Protein AF-A0A946AT62-F1 (afdb_monomer)

Structure (mmCIF, N/CA/C/O backbone):
data_AF-A0A946AT62-F1
#
_entry.id   AF-A0A946AT62-F1
#
loop_
_atom_site.group_PDB
_atom_site.id
_atom_site.type_symbol
_atom_site.label_atom_id
_atom_site.label_alt_id
_atom_site.label_comp_id
_atom_site.label_asym_id
_atom_site.label_entity_id
_atom_site.label_seq_id
_atom_site.pdbx_PDB_ins_code
_atom_site.Cartn_x
_atom_site.Cartn_y
_atom_site.Cartn_z
_atom_site.occupancy
_atom_site.B_iso_or_equiv
_atom_site.auth_seq_id
_atom_site.auth_comp_id
_atom_site.auth_asym_id
_atom_site.auth_atom_id
_atom_site.pdbx_PDB_model_num
ATOM 1 N N . ASP A 1 1 ? -3.536 12.826 2.82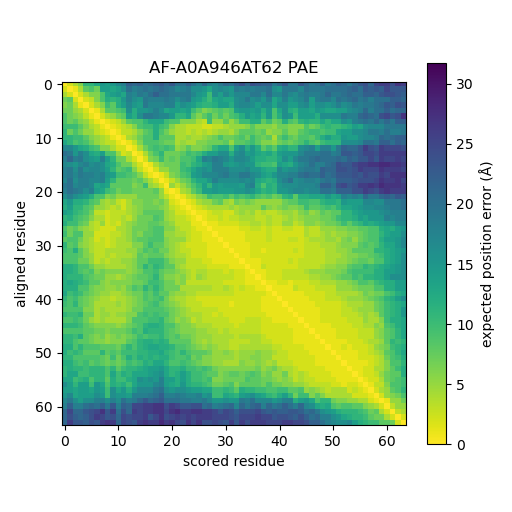0 1.00 48.22 1 ASP A N 1
ATOM 2 C CA . ASP A 1 1 ? -5.011 12.763 2.833 1.00 48.22 1 ASP A CA 1
ATOM 3 C C . ASP A 1 1 ? -5.681 12.416 1.5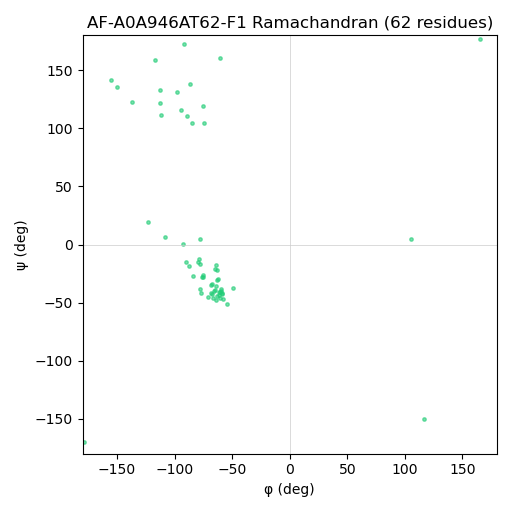02 1.00 48.22 1 ASP A C 1
ATOM 5 O O . ASP A 1 1 ? -6.828 12.007 1.542 1.00 48.22 1 ASP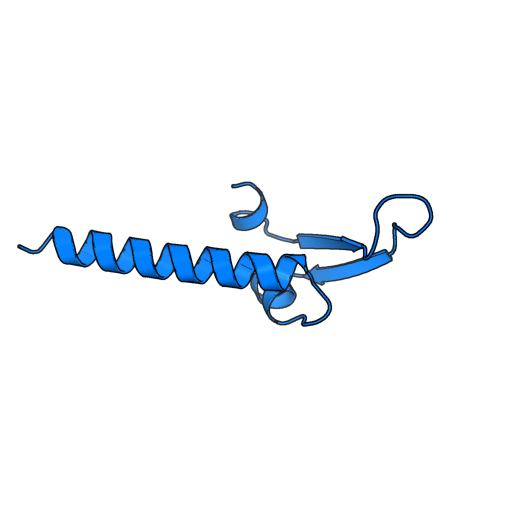 A O 1
ATOM 9 N N . VAL A 1 2 ? -4.985 12.427 0.356 1.00 53.50 2 VAL A N 1
ATOM 10 C CA . VAL A 1 2 ? -5.598 12.117 -0.960 1.00 53.50 2 VAL A CA 1
ATOM 11 C C . VAL A 1 2 ? -5.862 10.616 -1.202 1.00 53.50 2 VAL A C 1
ATOM 13 O O . VAL A 1 2 ? -6.811 10.263 -1.887 1.00 53.50 2 VAL A O 1
ATOM 16 N N . VAL A 1 3 ? -5.094 9.705 -0.592 1.00 54.84 3 VAL A N 1
ATOM 17 C CA . VAL A 1 3 ? -5.209 8.254 -0.877 1.00 54.84 3 VAL A CA 1
ATOM 18 C C . VAL A 1 3 ? -6.414 7.588 -0.185 1.00 54.84 3 VAL A C 1
ATOM 20 O O . VAL A 1 3 ? -6.821 6.498 -0.557 1.00 54.84 3 VAL A O 1
ATOM 23 N N . LYS A 1 4 ? -7.020 8.230 0.825 1.00 52.44 4 LYS A N 1
ATOM 24 C CA . LYS A 1 4 ? -8.089 7.616 1.645 1.00 52.44 4 LYS A CA 1
ATOM 25 C C . LYS A 1 4 ? -9.504 7.841 1.120 1.00 52.44 4 LYS A C 1
ATOM 27 O O . LYS A 1 4 ? -10.418 7.171 1.582 1.00 52.44 4 LYS A O 1
ATOM 32 N N . THR A 1 5 ? -9.677 8.788 0.205 1.00 52.47 5 THR A N 1
ATOM 33 C CA . THR A 1 5 ? -10.948 9.064 -0.483 1.00 52.47 5 THR A CA 1
ATOM 34 C C . THR A 1 5 ? -10.908 8.617 -1.939 1.00 52.47 5 THR A C 1
ATOM 36 O O . THR A 1 5 ? -11.802 8.961 -2.699 1.00 52.47 5 THR A O 1
ATOM 39 N N . ALA A 1 6 ? -9.839 7.938 -2.355 1.00 58.53 6 ALA A N 1
ATOM 40 C CA . ALA A 1 6 ? -9.705 7.468 -3.717 1.00 58.53 6 ALA A CA 1
ATOM 41 C C . ALA A 1 6 ? -10.610 6.248 -3.910 1.00 58.53 6 ALA A C 1
ATOM 43 O O . ALA A 1 6 ? -10.409 5.224 -3.258 1.00 58.53 6 ALA A O 1
ATOM 44 N N . ASP A 1 7 ? -11.575 6.352 -4.823 1.00 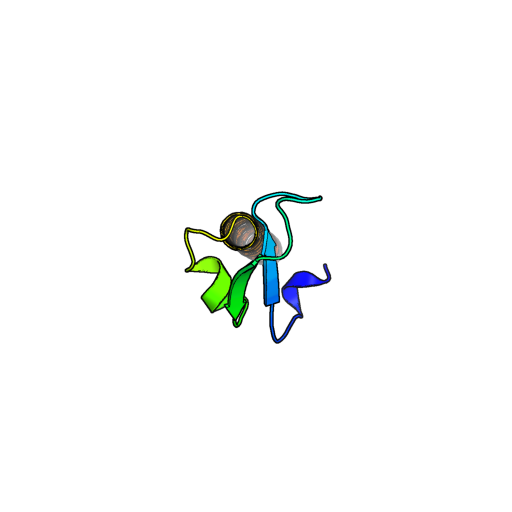56.50 7 ASP A N 1
ATOM 45 C CA . ASP A 1 7 ? -12.389 5.214 -5.262 1.00 56.50 7 ASP A CA 1
ATOM 46 C C . ASP A 1 7 ? -11.526 4.144 -5.960 1.00 56.50 7 ASP A C 1
ATOM 48 O O . ASP A 1 7 ? -11.890 2.970 -6.009 1.00 56.50 7 ASP A O 1
ATOM 52 N N . TRP A 1 8 ? -10.353 4.543 -6.472 1.00 62.44 8 TRP A N 1
ATOM 53 C CA . TRP A 1 8 ? -9.422 3.668 -7.173 1.00 62.44 8 TRP A CA 1
ATOM 54 C C . TRP A 1 8 ? -7.969 4.128 -6.995 1.00 62.44 8 TRP A C 1
ATOM 56 O O . TRP A 1 8 ? -7.671 5.318 -7.112 1.00 62.44 8 TRP A O 1
ATOM 66 N N . ILE A 1 9 ? -7.057 3.193 -6.721 1.00 73.12 9 ILE A N 1
ATOM 67 C CA . ILE A 1 9 ? -5.622 3.456 -6.568 1.00 73.12 9 ILE A CA 1
ATOM 68 C C . ILE A 1 9 ? -4.866 2.794 -7.719 1.00 73.12 9 ILE A C 1
ATOM 70 O O . ILE A 1 9 ? -5.074 1.615 -8.002 1.00 73.12 9 ILE A O 1
ATOM 74 N N . ILE A 1 10 ? -3.957 3.555 -8.334 1.00 70.38 10 ILE A N 1
ATOM 75 C CA . ILE A 1 10 ? -2.965 3.061 -9.294 1.00 70.38 10 ILE A CA 1
ATOM 76 C C . ILE A 1 10 ? -1.591 3.188 -8.633 1.00 70.38 10 ILE A C 1
ATOM 78 O O . ILE A 1 10 ? -1.129 4.302 -8.388 1.00 70.38 10 ILE A O 1
ATOM 82 N N . ASP A 1 11 ? -0.962 2.060 -8.316 1.00 70.00 11 ASP A N 1
ATOM 83 C CA . ASP A 1 11 ? 0.381 1.998 -7.738 1.00 70.00 11 ASP A CA 1
ATOM 84 C C . ASP A 1 11 ? 1.406 1.818 -8.861 1.00 70.00 11 ASP A C 1
ATOM 86 O O . ASP A 1 11 ? 1.378 0.815 -9.582 1.00 70.00 11 ASP A O 1
ATOM 90 N N . ILE A 1 12 ? 2.280 2.809 -9.036 1.00 73.00 12 ILE A N 1
ATOM 91 C CA . ILE A 1 12 ? 3.292 2.833 -10.096 1.00 73.00 12 ILE A CA 1
ATOM 92 C C . ILE A 1 12 ? 4.674 2.720 -9.453 1.00 73.00 12 ILE A C 1
ATOM 94 O O . ILE A 1 12 ? 5.049 3.554 -8.632 1.00 73.00 12 ILE A O 1
ATOM 98 N N . GLY A 1 13 ? 5.431 1.694 -9.837 1.00 69.06 13 GLY A N 1
ATOM 99 C CA . GLY A 1 13 ? 6.724 1.349 -9.238 1.00 69.06 13 GLY A CA 1
ATOM 100 C C . GLY A 1 13 ? 7.363 0.136 -9.924 1.00 69.06 13 GLY A C 1
ATOM 101 O O . GLY A 1 13 ? 6.870 -0.272 -10.977 1.00 69.06 13 GLY A O 1
ATOM 102 N N . PRO A 1 14 ? 8.446 -0.456 -9.382 1.00 56.50 14 PRO A N 1
ATOM 103 C CA . PRO A 1 14 ? 8.977 -0.288 -8.021 1.00 56.50 14 PRO A CA 1
ATOM 104 C C . PRO A 1 14 ? 9.970 0.875 -7.820 1.00 56.50 14 PRO A C 1
ATOM 106 O O . PRO A 1 14 ? 10.155 1.301 -6.683 1.00 56.50 14 PRO A O 1
ATOM 109 N N . GLU A 1 15 ? 10.578 1.418 -8.880 1.00 60.56 15 GLU A N 1
ATOM 110 C CA . GLU A 1 15 ? 11.524 2.547 -8.806 1.00 60.56 15 GLU A CA 1
ATOM 111 C C . GLU A 1 15 ? 11.013 3.789 -9.560 1.00 60.56 15 GLU A C 1
ATOM 113 O O . GLU A 1 15 ? 10.148 3.694 -10.429 1.00 60.56 15 GLU A O 1
ATOM 118 N N . GLY A 1 16 ? 11.533 4.974 -9.220 1.00 57.91 16 GLY A N 1
ATOM 119 C CA . GLY A 1 16 ? 11.269 6.221 -9.948 1.00 57.91 16 GLY A CA 1
ATOM 120 C C . GLY A 1 16 ? 12.398 6.538 -10.932 1.00 57.91 16 GLY A C 1
ATOM 121 O O . GLY A 1 16 ? 13.561 6.519 -10.543 1.00 57.91 16 GLY A O 1
ATOM 122 N N . GLY A 1 17 ? 12.068 6.852 -12.188 1.00 64.12 17 GLY A N 1
ATOM 123 C CA . GLY A 1 17 ? 13.039 7.074 -13.273 1.00 64.12 17 GLY A CA 1
ATOM 124 C C . GLY A 1 17 ? 12.879 6.041 -14.392 1.00 64.12 17 GLY A C 1
ATOM 125 O O . GLY A 1 17 ? 11.778 5.535 -14.590 1.00 64.12 17 GLY A O 1
ATOM 126 N N . ASP A 1 18 ? 13.959 5.698 -15.098 1.00 60.09 18 ASP A N 1
ATOM 127 C CA . ASP A 1 18 ? 13.937 4.773 -16.253 1.00 60.09 18 ASP A CA 1
ATOM 128 C C . ASP A 1 18 ? 13.509 3.328 -15.905 1.00 60.09 18 ASP A C 1
ATOM 1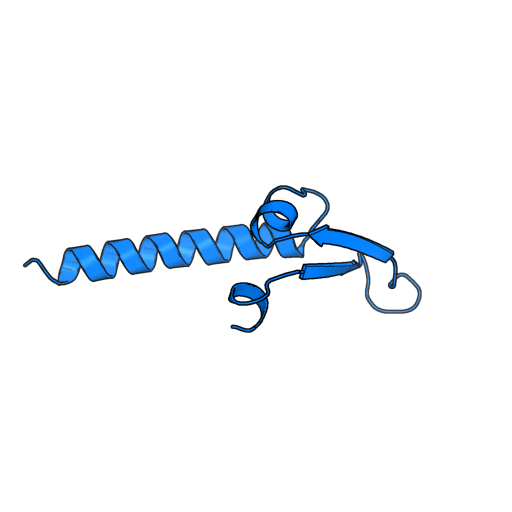30 O O . ASP A 1 18 ? 13.118 2.570 -16.789 1.00 60.09 18 ASP A O 1
ATOM 134 N N . GLY A 1 19 ? 13.555 2.943 -14.621 1.00 59.34 19 GLY A N 1
ATOM 135 C CA . GLY A 1 19 ? 13.033 1.669 -14.095 1.00 59.34 19 GLY A CA 1
ATOM 136 C C . GLY A 1 19 ? 11.585 1.731 -13.587 1.00 59.34 19 GLY A C 1
ATOM 137 O O . GLY A 1 19 ? 11.063 0.734 -13.085 1.00 59.34 19 GLY A O 1
ATOM 138 N N . GLY A 1 20 ? 10.944 2.897 -13.682 1.00 65.56 20 GLY A N 1
ATOM 139 C CA . GLY A 1 20 ? 9.550 3.116 -13.309 1.00 65.56 20 GLY A CA 1
ATOM 140 C C . GLY A 1 20 ? 8.575 2.925 -14.471 1.00 65.56 20 GLY A C 1
ATOM 141 O O . GLY A 1 20 ? 8.962 2.764 -15.624 1.00 65.56 20 GLY A O 1
ATOM 142 N N . GLY A 1 21 ? 7.275 2.963 -14.165 1.00 60.47 21 GLY A N 1
ATOM 143 C CA . GLY A 1 21 ? 6.204 2.910 -15.171 1.00 60.47 21 GLY A CA 1
ATOM 144 C C . GLY A 1 21 ? 5.460 1.577 -15.270 1.00 60.47 21 GLY A C 1
ATOM 145 O O . GLY A 1 21 ? 4.583 1.442 -16.121 1.00 60.47 21 GLY A O 1
ATOM 146 N N . GLN A 1 22 ? 5.750 0.608 -14.398 1.00 66.00 22 GLN A N 1
ATOM 147 C CA . GLN A 1 22 ? 4.912 -0.583 -14.269 1.00 66.00 22 GLN A CA 1
ATOM 148 C C . GLN A 1 22 ? 3.774 -0.330 -13.283 1.00 66.00 22 GLN A C 1
ATOM 150 O O . GLN A 1 22 ? 3.962 0.265 -12.220 1.00 66.00 22 GLN A O 1
ATOM 155 N N . VAL A 1 23 ? 2.584 -0.804 -13.647 1.00 68.81 23 VAL A N 1
ATOM 156 C CA . VAL A 1 23 ? 1.450 -0.888 -12.727 1.00 68.81 23 VAL A CA 1
ATOM 157 C C . VAL A 1 23 ? 1.725 -2.057 -11.786 1.00 68.81 23 VAL A C 1
ATOM 159 O O . VAL A 1 23 ? 1.609 -3.215 -12.179 1.00 68.81 23 VAL A O 1
ATOM 162 N N . VAL A 1 24 ? 2.115 -1.744 -10.554 1.00 74.69 24 VAL A N 1
ATOM 163 C CA . VAL A 1 24 ? 2.402 -2.727 -9.498 1.00 74.69 24 VAL A CA 1
ATOM 164 C C . VAL A 1 24 ? 1.100 -3.248 -8.896 1.00 74.69 24 VAL A C 1
ATOM 166 O O .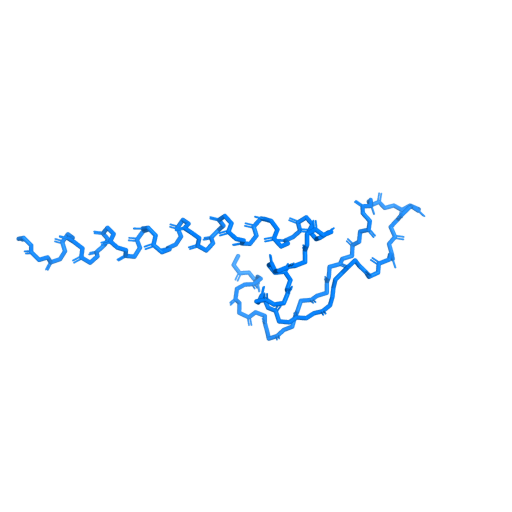 VAL A 1 24 ? 0.966 -4.434 -8.592 1.00 74.69 24 VAL A O 1
ATOM 169 N N . ALA A 1 25 ? 0.115 -2.363 -8.744 1.00 71.62 25 ALA A N 1
ATOM 170 C CA . ALA A 1 25 ? -1.200 -2.706 -8.232 1.00 71.62 25 ALA A CA 1
ATOM 171 C C . ALA A 1 25 ? -2.255 -1.708 -8.733 1.00 71.62 25 ALA A C 1
ATOM 173 O O . ALA A 1 25 ? -2.004 -0.508 -8.814 1.00 71.62 25 ALA A O 1
ATOM 174 N N . LEU A 1 26 ? -3.446 -2.205 -9.060 1.00 81.56 26 LEU A N 1
ATOM 175 C CA . LEU A 1 26 ? -4.597 -1.406 -9.477 1.00 81.56 26 LEU A CA 1
ATOM 176 C C . LEU A 1 26 ? -5.834 -1.966 -8.780 1.00 81.56 26 LEU A C 1
ATOM 178 O O . LEU A 1 26 ? -6.130 -3.149 -8.930 1.00 81.56 26 LEU A O 1
ATOM 182 N N . GLY A 1 27 ? -6.555 -1.144 -8.024 1.00 80.06 27 GLY A N 1
ATOM 183 C CA . GLY A 1 27 ? -7.688 -1.641 -7.247 1.00 80.06 27 GLY A CA 1
ATOM 184 C C . GLY A 1 27 ? -8.176 -0.670 -6.185 1.00 80.06 27 GLY A C 1
ATOM 185 O O . GLY A 1 27 ? -7.628 0.424 -6.016 1.00 80.06 27 GLY A O 1
ATOM 186 N N . THR A 1 28 ? -9.242 -1.055 -5.493 1.00 84.62 28 THR A N 1
ATOM 187 C CA . THR A 1 28 ? -9.734 -0.302 -4.333 1.00 84.62 28 THR A CA 1
ATOM 188 C C . THR A 1 28 ? -8.656 -0.249 -3.243 1.00 84.62 28 THR A C 1
ATOM 190 O O . THR A 1 28 ? -7.741 -1.080 -3.248 1.00 84.62 28 THR A O 1
ATOM 193 N N . PRO A 1 29 ? -8.722 0.686 -2.280 1.00 79.62 29 PRO A N 1
ATOM 194 C CA . PRO A 1 29 ? -7.791 0.699 -1.151 1.00 79.62 29 PRO A CA 1
ATOM 195 C C . PRO A 1 29 ? -7.660 -0.665 -0.457 1.00 79.62 29 PRO A C 1
ATOM 197 O O . PRO A 1 29 ? -6.557 -1.070 -0.089 1.00 79.62 29 PRO A O 1
ATOM 200 N N . GLU A 1 30 ? -8.761 -1.406 -0.335 1.00 80.75 30 GLU A N 1
ATOM 201 C CA . GLU A 1 30 ? -8.807 -2.757 0.217 1.00 80.75 30 GLU A CA 1
ATOM 202 C C . GLU A 1 30 ? -8.045 -3.776 -0.641 1.00 80.75 30 GLU A C 1
ATOM 204 O O . GLU A 1 30 ? -7.374 -4.653 -0.089 1.00 80.75 30 GLU A O 1
ATOM 209 N N . ASP A 1 31 ? -8.127 -3.667 -1.968 1.00 82.69 31 ASP A N 1
ATOM 210 C CA . ASP A 1 31 ? -7.393 -4.530 -2.900 1.00 82.69 31 ASP A CA 1
ATOM 211 C C . ASP A 1 31 ? -5.888 -4.248 -2.843 1.00 82.69 31 ASP A C 1
ATOM 213 O O . ASP A 1 31 ? -5.082 -5.178 -2.790 1.00 82.69 31 ASP A O 1
ATOM 217 N N . ILE A 1 32 ? -5.499 -2.971 -2.773 1.00 84.38 32 ILE A N 1
ATOM 218 C CA . ILE A 1 32 ? -4.090 -2.568 -2.678 1.00 84.38 32 ILE A CA 1
ATOM 219 C C . ILE A 1 32 ? -3.465 -3.034 -1.361 1.00 84.38 32 ILE A C 1
ATOM 221 O O . ILE A 1 32 ? -2.339 -3.519 -1.355 1.00 84.38 32 ILE A O 1
ATOM 225 N N . ILE A 1 33 ? -4.191 -2.950 -0.242 1.00 84.62 33 ILE A N 1
ATOM 226 C CA . ILE A 1 33 ? -3.702 -3.407 1.072 1.00 84.62 33 ILE A CA 1
ATOM 227 C C . ILE A 1 33 ? -3.440 -4.919 1.103 1.00 84.62 33 ILE A C 1
ATOM 229 O O . ILE A 1 33 ? -2.565 -5.373 1.842 1.00 84.62 33 ILE A O 1
ATOM 233 N N . LYS A 1 34 ? -4.194 -5.702 0.325 1.00 84.19 34 LYS A N 1
ATOM 234 C CA . LYS A 1 34 ? -4.002 -7.156 0.207 1.00 84.19 34 LYS A CA 1
ATOM 235 C C . LYS A 1 34 ? -2.860 -7.531 -0.738 1.00 84.19 34 LYS A C 1
ATOM 237 O O . LYS A 1 34 ? -2.435 -8.682 -0.724 1.00 84.19 34 LYS A O 1
ATOM 242 N N . ASN A 1 35 ? -2.379 -6.597 -1.556 1.00 82.19 35 ASN A N 1
ATOM 243 C CA . ASN A 1 35 ? -1.299 -6.848 -2.496 1.00 82.19 35 ASN A CA 1
ATOM 244 C C . ASN A 1 35 ? 0.064 -6.673 -1.807 1.00 82.19 35 ASN A C 1
ATOM 246 O O . ASN A 1 35 ? 0.521 -5.555 -1.580 1.00 82.19 35 ASN A O 1
ATOM 250 N N . GLU A 1 36 ? 0.731 -7.788 -1.504 1.00 79.75 36 GLU A N 1
ATOM 251 C CA . GLU A 1 36 ? 2.048 -7.806 -0.847 1.00 79.75 36 GLU A CA 1
ATOM 252 C C . GLU A 1 36 ? 3.169 -7.184 -1.696 1.00 79.75 36 GLU A C 1
ATOM 254 O O . GLU A 1 36 ? 4.175 -6.741 -1.145 1.00 79.75 36 GLU A O 1
ATOM 259 N N . ALA A 1 37 ? 2.995 -7.101 -3.020 1.00 79.62 37 ALA A N 1
ATOM 260 C CA . ALA A 1 37 ? 3.94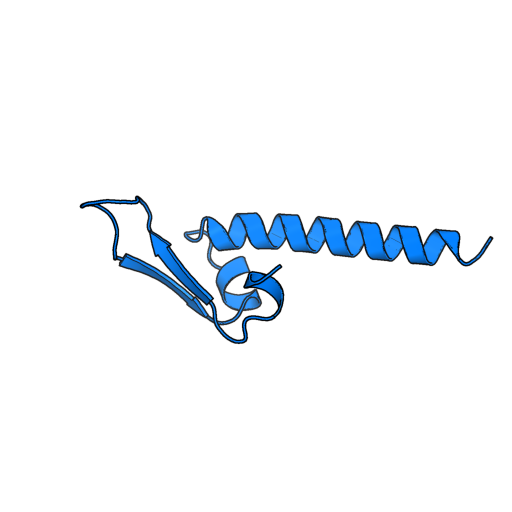4 -6.438 -3.913 1.00 79.62 37 ALA A CA 1
ATOM 261 C C . ALA A 1 37 ? 3.804 -4.904 -3.898 1.00 79.62 37 ALA A C 1
ATOM 263 O O . ALA A 1 37 ? 4.683 -4.202 -4.397 1.00 79.62 37 ALA A O 1
ATOM 264 N N . SER A 1 38 ? 2.721 -4.368 -3.320 1.00 78.50 38 SER A N 1
ATOM 265 C CA . SER A 1 38 ? 2.478 -2.930 -3.235 1.00 78.50 38 SER A CA 1
ATOM 266 C C . SER A 1 38 ? 3.093 -2.333 -1.969 1.00 78.50 38 SER A C 1
ATOM 268 O O . SER A 1 38 ? 2.594 -2.505 -0.851 1.00 78.50 38 SER A O 1
ATOM 270 N N . ILE A 1 39 ? 4.145 -1.530 -2.148 1.00 81.31 39 ILE A N 1
ATOM 271 C CA . ILE A 1 39 ? 4.719 -0.702 -1.073 1.00 81.31 39 ILE A CA 1
ATOM 272 C C . ILE A 1 39 ? 3.649 0.267 -0.538 1.00 81.31 39 ILE A C 1
ATOM 274 O O . ILE A 1 39 ? 3.530 0.480 0.675 1.00 81.31 39 ILE A O 1
ATOM 278 N N . THR A 1 40 ? 2.816 0.799 -1.437 1.00 81.25 40 THR A N 1
ATOM 279 C CA . THR A 1 40 ? 1.675 1.656 -1.100 1.00 81.25 40 THR A CA 1
ATOM 280 C C . THR A 1 40 ? 0.656 0.923 -0.217 1.00 81.25 40 THR A C 1
ATOM 282 O O . THR A 1 40 ? 0.188 1.493 0.773 1.00 81.25 40 THR A O 1
ATOM 285 N N . GLY A 1 41 ? 0.368 -0.354 -0.488 1.00 83.12 41 GLY A N 1
ATOM 286 C CA . GLY A 1 41 ? -0.504 -1.207 0.329 1.00 83.12 41 GLY A CA 1
ATOM 287 C C . GLY A 1 41 ? -0.008 -1.391 1.761 1.00 83.12 41 GLY A C 1
ATOM 288 O O . GLY A 1 41 ? -0.764 -1.182 2.718 1.00 83.12 41 GLY A O 1
ATOM 289 N N . ALA A 1 42 ? 1.284 -1.681 1.932 1.00 83.69 42 ALA A N 1
ATOM 290 C CA . ALA A 1 42 ? 1.904 -1.808 3.252 1.00 83.69 42 ALA A CA 1
ATOM 291 C C . ALA A 1 42 ? 1.819 -0.501 4.067 1.00 83.69 42 ALA A C 1
ATOM 293 O O . ALA A 1 42 ? 1.514 -0.504 5.270 1.00 83.69 42 ALA A O 1
ATOM 294 N N . TYR A 1 43 ? 2.032 0.640 3.407 1.00 83.06 43 TYR A N 1
ATOM 295 C CA . TYR A 1 43 ? 1.913 1.952 4.039 1.00 83.06 43 TYR A CA 1
ATOM 296 C C . TYR A 1 43 ? 0.461 2.285 4.419 1.00 83.06 43 TYR A C 1
ATOM 298 O O . TYR A 1 43 ? 0.197 2.762 5.530 1.00 83.06 43 TYR A O 1
ATOM 306 N N . LEU A 1 44 ? -0.501 1.981 3.541 1.00 82.56 44 LEU A N 1
ATOM 307 C CA . LEU A 1 44 ? -1.926 2.210 3.788 1.00 82.56 44 LEU A CA 1
ATOM 308 C C . LEU A 1 44 ? -2.448 1.421 4.984 1.00 82.56 44 LEU A C 1
ATOM 310 O O . LEU A 1 44 ? -3.134 2.003 5.828 1.00 82.56 44 LEU A O 1
ATOM 314 N N . LYS A 1 45 ? -2.061 0.148 5.112 1.00 83.88 45 LYS A N 1
ATOM 315 C CA . LYS A 1 45 ? -2.410 -0.689 6.267 1.00 83.88 45 LYS A CA 1
ATOM 316 C C . LYS A 1 45 ? -1.997 -0.025 7.582 1.00 83.88 45 LYS A C 1
ATOM 318 O O . LYS A 1 45 ? -2.826 0.213 8.458 1.00 83.88 45 LYS A O 1
ATOM 323 N N . THR A 1 46 ? -0.738 0.404 7.663 1.00 84.50 46 THR A N 1
ATOM 324 C CA . THR A 1 46 ? -0.196 1.089 8.847 1.00 84.50 46 THR A CA 1
ATOM 325 C C . THR A 1 46 ? -0.958 2.382 9.160 1.00 84.50 46 THR A C 1
ATOM 327 O O . THR A 1 46 ? -1.231 2.707 10.320 1.00 84.50 46 THR A O 1
ATOM 330 N N . LEU A 1 47 ? -1.324 3.152 8.131 1.00 83.38 47 LEU A N 1
ATOM 331 C CA . LEU A 1 47 ? -2.095 4.381 8.298 1.00 83.38 47 LEU A CA 1
ATOM 332 C C . LEU A 1 47 ? -3.537 4.139 8.762 1.00 83.38 47 LEU A C 1
ATOM 334 O O . LEU A 1 47 ? -4.076 4.993 9.480 1.00 83.38 47 LEU A O 1
ATOM 338 N N . MET A 1 48 ? -4.169 3.048 8.327 1.00 81.06 48 MET A N 1
ATOM 339 C CA . MET A 1 48 ? -5.511 2.652 8.756 1.00 81.06 48 MET A CA 1
ATOM 340 C C . MET A 1 48 ? -5.501 2.170 10.206 1.00 81.06 48 MET A C 1
ATOM 342 O O . MET A 1 48 ? -6.303 2.660 11.003 1.00 81.06 48 MET A O 1
ATOM 346 N N . ASP A 1 49 ? -4.531 1.340 10.589 1.00 84.38 49 ASP A N 1
ATOM 347 C CA . ASP A 1 49 ? -4.374 0.856 11.965 1.00 84.38 49 ASP A CA 1
ATOM 348 C C . ASP A 1 49 ? -4.200 2.023 12.951 1.00 84.38 49 ASP A C 1
ATOM 350 O O . ASP A 1 49 ? -4.925 2.139 13.945 1.00 84.38 49 ASP A O 1
ATOM 354 N N . ARG A 1 50 ? -3.330 2.991 12.620 1.00 82.19 50 ARG A N 1
ATOM 355 C CA . ARG A 1 50 ? -3.145 4.218 13.422 1.00 82.19 50 ARG A CA 1
ATOM 356 C C . ARG A 1 50 ? -4.405 5.082 13.506 1.00 82.19 50 ARG A C 1
ATOM 358 O O . ARG A 1 50 ? -4.568 5.851 14.455 1.00 82.19 50 ARG A O 1
ATOM 365 N N . GLN A 1 51 ? -5.274 5.062 12.496 1.00 79.81 51 GLN A N 1
ATOM 366 C CA . GLN A 1 51 ? -6.551 5.780 12.554 1.00 79.81 51 GLN A CA 1
ATOM 367 C C . GLN A 1 51 ? -7.578 5.043 13.409 1.00 79.81 51 GLN A C 1
ATOM 369 O O . GLN A 1 51 ? -8.255 5.687 14.209 1.00 79.81 51 GLN A O 1
ATOM 374 N N . ALA A 1 52 ? -7.665 3.720 13.283 1.00 80.75 52 ALA A N 1
ATOM 375 C CA . ALA A 1 52 ? -8.527 2.892 14.115 1.00 80.75 52 ALA A CA 1
ATOM 376 C C . ALA A 1 52 ? -8.171 3.051 15.602 1.00 80.75 52 ALA A C 1
ATOM 378 O O . ALA A 1 52 ? -9.059 3.243 16.436 1.00 80.75 52 ALA A O 1
ATOM 379 N N . GLU A 1 53 ? -6.876 3.079 15.929 1.00 85.00 53 GLU A N 1
ATOM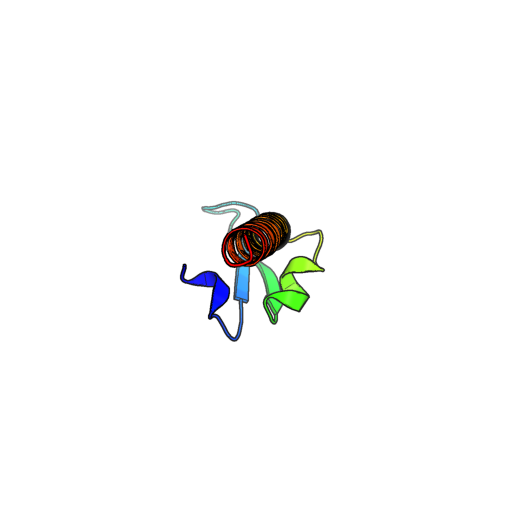 380 C CA . GLU A 1 53 ? -6.392 3.319 17.289 1.00 85.00 53 GLU A CA 1
ATOM 381 C C . GLU A 1 53 ? -6.761 4.721 17.796 1.00 85.00 53 GLU A C 1
ATOM 383 O O . GLU A 1 53 ? -7.320 4.862 18.887 1.00 85.00 53 GLU A O 1
ATOM 388 N N . ARG A 1 54 ? -6.523 5.768 16.993 1.00 82.88 54 ARG A N 1
ATOM 389 C CA . ARG A 1 54 ? -6.915 7.145 17.345 1.00 82.88 54 ARG A CA 1
ATOM 390 C C . ARG A 1 54 ? -8.419 7.277 17.579 1.00 82.88 54 ARG A C 1
ATOM 392 O O . ARG A 1 54 ? -8.822 7.900 18.557 1.00 82.88 54 ARG A O 1
ATOM 399 N N . LYS A 1 55 ? -9.243 6.640 16.740 1.00 78.50 55 LYS A N 1
ATOM 400 C CA . LYS A 1 55 ? -10.710 6.633 16.864 1.00 78.50 55 LYS A CA 1
ATOM 401 C C . LYS A 1 55 ? -11.186 5.863 18.101 1.00 78.50 55 LYS A C 1
ATOM 403 O O . LYS A 1 55 ? -12.182 6.245 18.711 1.00 78.50 55 LYS A O 1
ATOM 408 N N . ARG A 1 56 ? -10.484 4.793 18.499 1.00 83.12 56 ARG A N 1
ATOM 409 C CA . ARG A 1 56 ? -10.736 4.089 19.771 1.00 83.12 56 ARG A CA 1
ATOM 410 C C . ARG A 1 56 ? -10.397 4.971 20.972 1.00 83.12 56 ARG A C 1
ATOM 412 O O . ARG A 1 56 ? -11.221 5.074 21.873 1.00 83.12 56 ARG A O 1
ATOM 419 N N . LYS A 1 57 ? -9.239 5.642 20.965 1.00 79.00 57 LYS A N 1
ATOM 420 C CA . LYS A 1 57 ? -8.827 6.554 22.049 1.00 79.00 57 LYS A CA 1
ATOM 421 C C . LYS A 1 57 ? -9.779 7.745 22.189 1.00 79.00 57 LYS A C 1
ATOM 423 O O . LYS A 1 57 ? -10.203 8.039 23.297 1.00 79.00 57 LYS A O 1
ATOM 428 N N . SER A 1 58 ? -10.196 8.373 21.086 1.00 79.06 58 SER A N 1
ATOM 429 C CA . SER A 1 58 ? -11.130 9.508 21.138 1.00 79.06 58 SER A CA 1
ATOM 430 C C . SER A 1 58 ? -12.511 9.125 21.686 1.00 79.06 58 SER A C 1
ATOM 432 O O . SER A 1 58 ? -13.119 9.913 22.400 1.00 79.06 58 SER A O 1
ATOM 434 N N . ARG A 1 59 ? -12.998 7.911 21.387 1.00 77.69 59 ARG A N 1
ATOM 435 C CA . ARG A 1 59 ? -14.265 7.377 21.924 1.00 77.69 59 ARG A CA 1
ATOM 436 C C . ARG A 1 59 ? -14.170 6.934 23.384 1.00 77.69 59 ARG A C 1
ATOM 438 O O . ARG A 1 59 ? -15.178 6.944 24.075 1.00 77.69 59 ARG A O 1
ATOM 445 N N . GLY A 1 60 ? -12.984 6.532 23.840 1.00 63.84 60 GLY A N 1
ATOM 446 C C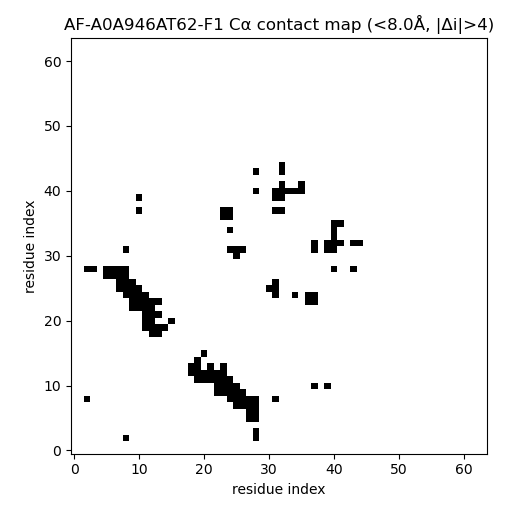A . GLY A 1 60 ? -12.735 6.198 25.245 1.00 63.84 60 GLY A CA 1
ATOM 447 C C . GLY A 1 60 ? -12.628 7.427 26.152 1.00 63.84 60 GLY A C 1
ATOM 448 O O . GLY A 1 60 ? -12.929 7.330 27.331 1.00 63.84 60 GLY A O 1
ATOM 449 N N . ILE A 1 61 ? -12.243 8.585 25.606 1.00 60.22 61 ILE A N 1
ATOM 450 C CA . ILE A 1 61 ? -12.091 9.838 26.366 1.00 60.22 61 ILE A CA 1
ATOM 451 C C . ILE A 1 61 ? -13.431 10.578 26.526 1.00 60.22 61 ILE A C 1
ATOM 453 O O . ILE A 1 61 ? -13.629 11.265 27.517 1.00 60.22 61 ILE A O 1
ATOM 457 N N . SER A 1 62 ? -14.389 10.404 25.608 1.00 58.06 62 SER A N 1
ATOM 458 C CA . SER A 1 62 ? -15.706 11.064 25.677 1.00 58.06 62 SER A CA 1
ATOM 459 C C . SER A 1 62 ? -16.702 10.427 26.661 1.00 58.06 62 SER A C 1
ATOM 461 O O . SER A 1 62 ? -17.867 10.810 26.662 1.00 58.06 62 SER A O 1
ATOM 463 N N . GLY A 1 63 ? -16.284 9.415 27.427 1.00 55.94 63 GLY A N 1
ATOM 464 C CA . GLY A 1 63 ? -17.138 8.653 28.346 1.00 55.94 63 GLY A CA 1
ATOM 465 C C . GLY A 1 63 ? -16.667 8.646 29.803 1.00 55.94 63 GLY A C 1
ATOM 466 O O . GLY A 1 63 ? -17.069 7.743 30.532 1.00 55.94 63 GLY A O 1
ATOM 467 N N . SER A 1 64 ? -15.816 9.599 30.207 1.00 49.66 64 SER A N 1
ATOM 468 C CA . SER A 1 64 ? -15.352 9.774 31.600 1.00 49.66 64 SER A CA 1
ATOM 469 C C . SER A 1 64 ? -15.795 11.121 32.145 1.00 49.66 64 SER A C 1
ATOM 471 O O . SER A 1 64 ? -15.724 12.094 31.360 1.00 49.66 64 SER A O 1
#

Sequence (64 aa):
DVVKTADWIIDIGPEGGDGGGQVVALGTPEDIIKNEASITGAYLKTLMDRQAERKRKSRGISGS

Foldseek 3Di:
DVLVPDQKDFAWDDDPDPRIDDRQDIGGLVRLLPRPSGPVNVVSVVVVVVVVVVVVVVVVVVPD

Nearest PDB structures (foldseek):
  6n9l-assembly1_A  TM=9.100E-01  e=1.417E-04  Thermotoga maritima
  3ux8-assembly1_A-2  TM=8.287E-01  e=8.259E-05  Geobacillus sp. Y412MC52
  2r6f-assembly1_A  TM=8.073E-01  e=1.158E-04  Geobacillus stearothermophilus 10
  3pih-assembly1_A  TM=9.148E-01  e=3.409E-04  Thermotoga maritima
  2r6f-assembly1_B  TM=8.117E-01  e=1.857E-04  Geobacillus stearothermophilus 10

pLDDT: mean 72.35, std 11.35, range [48.22, 85.0]

Secondary structure (DSSP, 8-state):
-GGGS-SSEEEEESSSSTT--EEEEEE-HHHHHH-TT-HHHHHHHHHHHHHHHHHHHHHHHTT-

Radius of gyration: 15.23 Å; Cα contacts (8 Å, |Δi|>4): 70; chains: 1; bounding box: 31×21×48 Å

Mean predicted aligned error: 9.75 Å

Solvent-accessible surface area (backbone atoms only — not comparable to full-atom values): 3862 Å² total; per-residue (Å²): 126,72,77,82,76,40,82,60,45,78,41,71,25,93,43,89,63,96,71,31,80,41,78,61,37,76,35,38,64,70,53,31,47,70,34,86,83,25,69,66,13,59,53,48,49,56,54,49,53,58,46,55,51,50,55,50,52,57,59,62,60,77,74,117